Protein AF-A0A327YR88-F1 (afdb_monomer)

Secondary structure (DSSP, 8-state):
-----------GGGHHHHHHHHHHHHTT--HHHHHHHHHHHHHHHHH--SHHHHHHHHHHHHHHHHHTT---------------------GGGSSTTS--

Organism: NCBI:txid581036

Mean predicted aligned error: 18.88 Å

Radius of gyration: 31.56 Å; Cα contacts (8 Å, |Δi|>4): 8; chains: 1; bounding box: 47×73×68 Å

Foldseek 3Di:
DDDDDDDDDDDPVCVVVVVVLVVCVVVVHDSVVVVVVVVVVVVVVVVPPPPVVVVVVVVVVVVVVVVVPPPDPPDDDDDDDDDDDDDDDDPVPPPVPPPD

Structure (mmCIF, N/CA/C/O backbone):
data_AF-A0A327YR88-F1
#
_entry.id   AF-A0A327YR88-F1
#
loop_
_atom_site.group_PDB
_atom_site.id
_atom_site.type_symbol
_atom_site.label_atom_id
_atom_site.label_alt_id
_atom_site.label_comp_id
_atom_site.label_asym_id
_atom_site.label_entity_id
_atom_site.label_seq_id
_atom_site.pdbx_PDB_ins_code
_atom_site.Cartn_x
_atom_site.Cartn_y
_atom_site.Cartn_z
_atom_site.occupancy
_atom_site.B_iso_or_equiv
_atom_site.auth_seq_id
_atom_site.auth_comp_id
_atom_site.auth_asym_id
_atom_site.auth_atom_id
_atom_site.pdbx_PDB_model_num
ATOM 1 N N . MET A 1 1 ? 18.345 -12.255 11.875 1.00 55.38 1 MET A N 1
ATOM 2 C CA . MET A 1 1 ? 16.876 -12.260 11.677 1.00 55.38 1 MET A CA 1
ATOM 3 C C . MET A 1 1 ? 16.519 -13.223 10.559 1.00 55.38 1 MET A C 1
ATOM 5 O O . MET A 1 1 ? 17.159 -13.171 9.515 1.00 55.38 1 MET A O 1
ATOM 9 N N . GLN A 1 2 ? 15.536 -14.103 10.765 1.00 83.94 2 GLN A N 1
ATOM 10 C CA . GLN A 1 2 ? 15.016 -14.942 9.682 1.00 83.94 2 GLN A CA 1
ATOM 11 C C . GLN A 1 2 ? 14.115 -14.097 8.779 1.00 83.94 2 GLN A C 1
ATOM 13 O O . GLN A 1 2 ? 13.191 -13.454 9.268 1.00 83.94 2 GLN A O 1
ATOM 18 N N . ARG A 1 3 ? 14.373 -14.106 7.469 1.00 87.50 3 ARG A N 1
ATOM 19 C CA . ARG A 1 3 ? 13.479 -13.503 6.474 1.00 87.50 3 ARG A CA 1
ATOM 20 C C . ARG A 1 3 ? 12.492 -14.563 6.000 1.00 87.50 3 ARG A C 1
ATOM 22 O O . ARG A 1 3 ? 12.893 -15.689 5.708 1.00 87.50 3 ARG A O 1
ATOM 29 N N . LYS A 1 4 ? 11.212 -14.207 5.934 1.00 93.62 4 LYS A N 1
ATOM 30 C CA . LYS A 1 4 ? 10.169 -15.017 5.296 1.00 93.62 4 LYS A CA 1
ATOM 31 C C . LYS A 1 4 ? 9.772 -14.319 4.003 1.00 93.62 4 LYS A C 1
ATOM 33 O O . LYS A 1 4 ? 9.644 -13.099 3.986 1.00 93.62 4 LYS A O 1
ATOM 38 N N . SER A 1 5 ? 9.616 -15.080 2.930 1.00 93.75 5 SER A N 1
ATOM 39 C CA . SER A 1 5 ? 9.183 -14.562 1.637 1.00 93.75 5 SER A CA 1
ATOM 40 C C . SER A 1 5 ? 7.987 -15.354 1.134 1.00 93.75 5 SER A C 1
ATOM 42 O O . SER A 1 5 ? 7.882 -16.562 1.340 1.00 93.75 5 SER A O 1
ATOM 44 N N . PHE A 1 6 ? 7.084 -14.648 0.469 1.00 94.25 6 PHE A N 1
ATOM 45 C CA . PHE A 1 6 ? 6.009 -15.215 -0.328 1.00 94.25 6 PHE A CA 1
ATOM 46 C C . PHE A 1 6 ? 5.740 -14.275 -1.506 1.00 94.25 6 PHE A C 1
ATOM 48 O O . PHE A 1 6 ? 6.137 -13.108 -1.482 1.00 94.25 6 PHE A O 1
ATOM 55 N N . SER A 1 7 ? 5.107 -14.788 -2.557 1.00 95.00 7 SER A N 1
ATOM 56 C CA . SER A 1 7 ? 4.791 -14.014 -3.759 1.00 95.00 7 SER A CA 1
ATOM 57 C C . SER A 1 7 ? 3.333 -13.568 -3.751 1.00 95.00 7 SER A C 1
ATOM 59 O O . SER A 1 7 ? 2.451 -14.317 -3.338 1.00 95.00 7 SER A O 1
ATOM 61 N N . ILE A 1 8 ? 3.082 -12.355 -4.245 1.00 94.06 8 ILE A N 1
ATOM 62 C CA . ILE A 1 8 ? 1.742 -11.781 -4.390 1.00 94.06 8 ILE A CA 1
ATOM 63 C C . ILE A 1 8 ? 1.487 -11.529 -5.875 1.00 94.06 8 ILE A C 1
ATOM 65 O O . ILE A 1 8 ? 2.363 -11.041 -6.588 1.00 94.06 8 ILE A O 1
ATOM 69 N N . SER A 1 9 ? 0.280 -11.847 -6.339 1.00 96.00 9 SER A N 1
ATOM 70 C CA . SER A 1 9 ? -0.182 -11.532 -7.692 1.00 96.00 9 SER A CA 1
ATOM 71 C C . SER A 1 9 ? -1.354 -10.560 -7.633 1.00 96.00 9 SER A C 1
ATOM 73 O O . SER A 1 9 ? -2.280 -10.730 -6.839 1.00 96.00 9 SER A O 1
ATOM 75 N N . PHE A 1 10 ? -1.337 -9.553 -8.503 1.00 96.69 10 PHE A N 1
ATOM 76 C CA . PHE A 1 10 ? -2.399 -8.555 -8.591 1.00 96.69 10 PHE A CA 1
ATOM 77 C C . PHE A 1 10 ? -3.425 -8.978 -9.640 1.00 96.69 10 PHE A C 1
ATOM 79 O O . PHE A 1 10 ? -3.084 -9.341 -10.765 1.00 96.69 10 PHE A O 1
ATOM 86 N N . ARG A 1 11 ? -4.712 -8.927 -9.281 1.00 97.75 11 ARG A N 1
ATOM 87 C CA . ARG A 1 11 ? -5.795 -9.092 -10.262 1.00 97.75 11 ARG A CA 1
ATOM 88 C C . ARG A 1 11 ? -5.802 -7.890 -11.208 1.00 97.75 11 ARG A C 1
ATOM 90 O O . ARG A 1 11 ? -5.523 -6.782 -10.764 1.00 97.75 11 ARG A O 1
ATOM 97 N N . LYS A 1 12 ? -6.252 -8.078 -12.455 1.00 97.25 12 LYS A N 1
ATOM 98 C CA . LYS A 1 12 ? -6.304 -7.018 -13.485 1.00 97.25 12 LYS A CA 1
ATOM 99 C C . LYS A 1 12 ? -6.938 -5.704 -13.002 1.00 97.25 12 LYS A C 1
ATOM 101 O O . LYS A 1 12 ? -6.424 -4.634 -13.277 1.00 97.25 12 LYS A O 1
ATOM 106 N N . LYS A 1 13 ? -8.012 -5.765 -12.205 1.00 98.12 13 LYS A N 1
ATOM 107 C CA . LYS A 1 13 ? -8.671 -4.560 -11.658 1.00 98.12 13 LYS A CA 1
ATOM 108 C C . LYS A 1 13 ? -7.792 -3.707 -10.724 1.00 98.12 13 LYS A C 1
ATOM 110 O O . LYS A 1 13 ? -8.124 -2.557 -10.473 1.00 98.12 13 LYS A O 1
ATOM 115 N N . PHE A 1 14 ? -6.695 -4.261 -10.211 1.00 98.19 14 PHE A N 1
ATOM 116 C CA . PHE A 1 14 ? -5.722 -3.588 -9.348 1.00 98.19 14 PHE A CA 1
ATOM 117 C C . PHE A 1 14 ? -4.396 -3.314 -10.070 1.00 98.19 14 PHE A C 1
ATOM 119 O O . PHE A 1 14 ? -3.365 -3.145 -9.425 1.00 98.19 14 PHE A O 1
ATOM 126 N N . GLU A 1 15 ? -4.409 -3.261 -11.404 1.00 97.69 15 GLU A N 1
ATOM 127 C CA . GLU A 1 15 ? -3.238 -2.904 -12.212 1.00 97.69 15 GLU A CA 1
ATOM 128 C C . GLU A 1 15 ? -2.629 -1.559 -11.790 1.00 97.69 15 GLU A C 1
ATOM 130 O O . GLU A 1 15 ? -1.414 -1.447 -11.669 1.00 97.69 15 GLU A O 1
ATOM 135 N N . HIS A 1 16 ? -3.467 -0.578 -11.449 1.00 98.12 16 HIS A N 1
ATOM 136 C CA . HIS A 1 16 ? -3.026 0.719 -10.930 1.00 98.12 16 HIS A CA 1
ATOM 137 C C . HIS A 1 16 ? -2.202 0.602 -9.633 1.00 98.12 16 HIS A C 1
ATOM 139 O O . HIS A 1 16 ? -1.218 1.316 -9.466 1.00 98.12 16 HIS A O 1
ATOM 145 N N . VAL A 1 17 ? -2.551 -0.328 -8.734 1.00 97.56 17 VAL A N 1
ATOM 146 C CA . VAL A 1 17 ? -1.790 -0.573 -7.495 1.00 97.56 17 VAL A CA 1
ATOM 147 C C . VAL A 1 17 ? -0.431 -1.184 -7.820 1.00 97.56 17 VAL A C 1
ATOM 149 O O . VAL A 1 17 ? 0.585 -0.772 -7.266 1.00 97.56 17 VAL A O 1
ATOM 152 N N . TYR A 1 18 ? -0.401 -2.151 -8.740 1.00 97.56 18 TYR A N 1
ATOM 153 C CA . TYR A 1 18 ? 0.851 -2.747 -9.197 1.00 97.56 18 TYR A CA 1
ATOM 154 C C . TYR A 1 18 ? 1.775 -1.698 -9.830 1.00 97.56 18 TYR A C 1
ATOM 156 O O . TYR A 1 18 ? 2.950 -1.638 -9.472 1.00 97.56 18 TYR A O 1
ATOM 164 N N . ALA A 1 19 ? 1.240 -0.850 -10.715 1.00 98.06 19 ALA A N 1
ATOM 165 C CA . ALA A 1 19 ? 1.993 0.221 -11.362 1.00 98.06 19 ALA A CA 1
ATOM 166 C C . ALA A 1 19 ? 2.596 1.195 -10.337 1.00 98.06 19 ALA A C 1
ATOM 168 O O . ALA A 1 19 ? 3.780 1.511 -10.420 1.00 98.06 19 ALA A O 1
ATOM 169 N N . PHE A 1 20 ? 1.824 1.585 -9.320 1.00 98.12 20 PHE A N 1
ATOM 170 C CA . PHE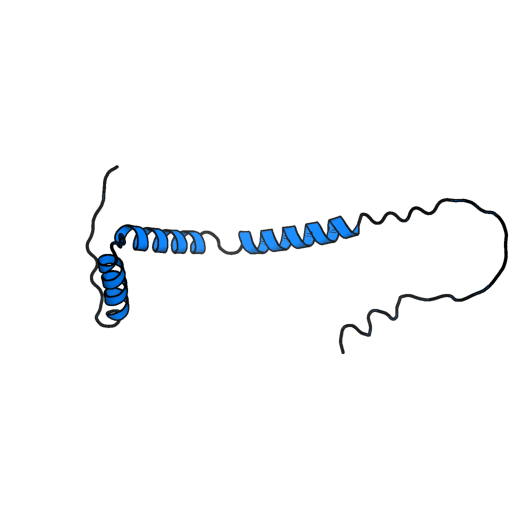 A 1 20 ? 2.304 2.435 -8.230 1.00 98.12 20 PHE A CA 1
ATOM 171 C C . PHE A 1 20 ? 3.463 1.799 -7.445 1.00 98.12 20 PHE A C 1
ATOM 173 O O . PHE A 1 20 ? 4.488 2.435 -7.202 1.00 98.12 20 PHE A O 1
ATOM 180 N N . LEU A 1 21 ? 3.344 0.523 -7.064 1.00 97.38 21 LEU A N 1
ATOM 181 C CA . LEU A 1 21 ? 4.423 -0.175 -6.352 1.00 97.38 21 LEU A CA 1
ATOM 182 C C . LEU A 1 21 ? 5.667 -0.356 -7.232 1.00 97.38 21 LEU A C 1
ATOM 184 O O . LEU A 1 21 ? 6.793 -0.315 -6.731 1.00 97.38 21 LEU A O 1
ATOM 188 N N . LEU A 1 22 ? 5.476 -0.546 -8.539 1.00 97.31 22 LEU A N 1
ATOM 189 C CA . LEU A 1 22 ? 6.570 -0.627 -9.498 1.00 97.31 22 LEU A CA 1
ATOM 190 C C . LEU A 1 22 ? 7.307 0.712 -9.622 1.00 97.31 22 LEU A C 1
ATOM 192 O O . LEU A 1 22 ? 8.534 0.720 -9.641 1.00 97.31 22 LEU A O 1
ATOM 196 N N . GLU A 1 23 ? 6.586 1.832 -9.645 1.00 98.25 23 GLU A N 1
ATOM 197 C CA . GLU A 1 23 ? 7.178 3.172 -9.634 1.00 98.25 23 GLU A CA 1
ATOM 198 C C . GLU A 1 23 ? 8.024 3.402 -8.375 1.00 98.25 23 GLU A C 1
ATOM 200 O O . GLU A 1 23 ? 9.191 3.778 -8.483 1.00 98.25 23 GLU A O 1
ATOM 205 N N . LYS A 1 24 ? 7.501 3.062 -7.189 1.00 97.25 24 LYS A N 1
ATOM 206 C CA . LYS A 1 24 ? 8.269 3.122 -5.930 1.00 97.25 24 LYS A CA 1
ATOM 207 C C . LYS A 1 24 ? 9.567 2.325 -6.002 1.00 97.25 24 LYS A C 1
ATOM 209 O O . LYS A 1 24 ? 10.630 2.825 -5.636 1.00 97.25 24 LYS A O 1
ATOM 214 N N . LYS A 1 25 ? 9.496 1.098 -6.524 1.00 97.00 25 LYS A N 1
ATOM 215 C CA . LYS A 1 25 ? 10.683 0.264 -6.740 1.00 97.00 25 LYS A CA 1
ATOM 216 C C . LYS A 1 25 ? 11.683 0.936 -7.684 1.00 97.00 25 LYS A C 1
ATOM 218 O O . LYS A 1 25 ? 12.879 0.918 -7.407 1.00 97.00 25 LYS A O 1
ATOM 223 N N . ASN A 1 26 ? 11.207 1.508 -8.789 1.00 97.94 26 ASN A N 1
ATOM 224 C CA . ASN A 1 26 ? 12.055 2.183 -9.773 1.00 97.94 26 ASN A CA 1
ATOM 225 C C . ASN A 1 26 ? 12.721 3.442 -9.194 1.00 97.94 26 ASN A C 1
ATOM 227 O O . ASN A 1 26 ? 13.839 3.765 -9.584 1.00 97.94 26 ASN A O 1
ATOM 231 N N . ASN A 1 27 ? 12.088 4.082 -8.210 1.00 97.81 27 ASN A N 1
ATOM 232 C CA . ASN A 1 27 ? 12.647 5.202 -7.449 1.00 97.81 27 ASN A CA 1
ATOM 233 C C . ASN A 1 27 ? 13.636 4.764 -6.348 1.00 97.81 27 ASN A C 1
ATOM 235 O O . ASN A 1 27 ? 14.119 5.597 -5.584 1.00 97.81 27 ASN A O 1
ATOM 239 N N . GLY A 1 28 ? 13.950 3.467 -6.252 1.00 97.44 28 GLY A N 1
ATOM 240 C CA . GLY A 1 28 ? 14.890 2.917 -5.275 1.00 97.44 28 GLY A CA 1
ATOM 241 C C . GLY A 1 28 ? 14.284 2.624 -3.901 1.00 97.44 28 GLY A C 1
ATOM 242 O O . GLY A 1 28 ? 15.022 2.300 -2.971 1.00 97.44 28 GLY A O 1
ATOM 243 N N . GLU A 1 29 ? 12.960 2.707 -3.747 1.00 97.38 29 GLU A N 1
ATOM 244 C CA . GLU A 1 29 ? 12.297 2.375 -2.485 1.00 97.38 29 GLU A CA 1
ATOM 245 C C . GLU A 1 29 ? 12.185 0.853 -2.276 1.00 97.38 29 GLU A C 1
ATOM 247 O O . GLU A 1 29 ? 12.007 0.069 -3.217 1.00 97.38 29 GLU A O 1
ATOM 252 N N . ASN A 1 30 ? 12.212 0.417 -1.012 1.00 96.75 30 ASN A N 1
ATOM 253 C CA . ASN A 1 30 ? 11.932 -0.970 -0.653 1.00 96.75 30 ASN A CA 1
ATOM 254 C C . ASN A 1 30 ? 10.417 -1.205 -0.548 1.00 96.75 30 ASN A C 1
ATOM 256 O O . ASN A 1 30 ? 9.778 -0.890 0.456 1.00 96.75 30 ASN A O 1
ATOM 260 N N . VAL A 1 31 ? 9.849 -1.813 -1.589 1.00 96.44 31 VAL A N 1
ATOM 261 C CA . VAL A 1 31 ? 8.417 -2.143 -1.660 1.00 96.44 31 VAL A CA 1
ATOM 262 C C . VAL A 1 31 ? 7.967 -3.067 -0.526 1.00 96.44 31 VAL A C 1
ATOM 264 O O . VAL A 1 31 ? 6.850 -2.917 -0.036 1.00 96.44 31 VAL A O 1
ATOM 267 N N . SER A 1 32 ? 8.812 -4.005 -0.089 1.00 95.06 32 SER A N 1
ATOM 268 C CA . SER A 1 32 ? 8.465 -4.911 1.011 1.00 95.06 32 SER A CA 1
ATOM 269 C C . SER A 1 32 ? 8.290 -4.141 2.317 1.00 95.06 32 SER A C 1
ATOM 271 O O . SER A 1 32 ? 7.299 -4.354 3.005 1.00 95.06 32 SER A O 1
ATOM 273 N N . ASP A 1 33 ? 9.196 -3.204 2.616 1.00 96.19 33 ASP A N 1
ATOM 274 C CA . ASP A 1 33 ? 9.107 -2.370 3.822 1.00 96.19 33 ASP A CA 1
ATOM 275 C C . ASP A 1 33 ? 7.870 -1.468 3.762 1.00 96.19 33 ASP A C 1
ATOM 277 O O . ASP A 1 33 ? 7.133 -1.357 4.738 1.00 96.19 33 ASP A O 1
ATOM 281 N N . TYR A 1 34 ? 7.588 -0.881 2.594 1.00 96.44 34 TYR A N 1
ATOM 282 C CA . TYR A 1 34 ? 6.377 -0.088 2.378 1.00 96.44 34 TYR A CA 1
ATOM 283 C C . TYR A 1 34 ? 5.098 -0.889 2.669 1.00 96.44 34 TYR A C 1
ATOM 285 O O . TYR A 1 34 ? 4.218 -0.413 3.387 1.00 96.44 34 TYR A O 1
ATOM 293 N N . ILE A 1 35 ? 5.001 -2.115 2.143 1.00 95.81 35 ILE A N 1
ATOM 294 C CA . ILE A 1 35 ? 3.849 -2.993 2.377 1.00 95.81 35 ILE A CA 1
ATOM 295 C C . ILE A 1 35 ? 3.758 -3.383 3.858 1.00 95.81 35 ILE A C 1
ATOM 297 O O . ILE A 1 35 ? 2.663 -3.338 4.415 1.00 95.81 35 ILE A O 1
ATOM 301 N N . CYS A 1 36 ? 4.877 -3.725 4.505 1.00 95.31 36 CYS A N 1
ATOM 302 C CA . CYS A 1 36 ? 4.900 -4.053 5.932 1.00 95.31 36 CYS A CA 1
ATOM 303 C C . CYS A 1 36 ? 4.382 -2.890 6.784 1.00 95.31 36 CYS A C 1
ATOM 305 O O . CYS A 1 36 ? 3.455 -3.094 7.561 1.00 95.31 36 CYS A O 1
ATOM 307 N N . HIS A 1 37 ? 4.889 -1.669 6.579 1.00 96.06 37 HIS A N 1
ATOM 308 C CA . HIS A 1 37 ? 4.423 -0.494 7.322 1.00 96.06 37 HIS A CA 1
ATOM 309 C C . HIS A 1 37 ? 2.936 -0.199 7.082 1.00 96.06 37 HIS A C 1
ATOM 311 O O . HIS A 1 37 ? 2.218 0.169 8.012 1.00 96.06 37 HIS A O 1
ATOM 317 N N . LEU A 1 38 ? 2.450 -0.375 5.847 1.00 95.31 38 LEU A N 1
ATOM 318 C CA . LEU A 1 38 ? 1.033 -0.190 5.531 1.00 95.31 38 LEU A CA 1
ATOM 319 C C . LEU A 1 38 ? 0.151 -1.199 6.285 1.00 95.31 38 LEU A C 1
ATOM 321 O O . LEU A 1 38 ? -0.887 -0.820 6.827 1.00 95.31 38 LEU A O 1
ATOM 325 N N . ILE A 1 39 ? 0.574 -2.465 6.339 1.00 94.62 39 ILE A N 1
ATOM 326 C CA . ILE A 1 39 ? -0.134 -3.531 7.059 1.00 94.62 39 ILE A CA 1
ATOM 327 C C . ILE A 1 39 ? -0.077 -3.292 8.571 1.00 94.62 39 ILE A C 1
ATOM 329 O O . ILE A 1 39 ? -1.105 -3.401 9.231 1.00 94.62 39 ILE A O 1
ATOM 333 N N . GLU A 1 40 ? 1.081 -2.924 9.123 1.00 95.56 40 GLU A N 1
ATOM 334 C CA . GLU A 1 40 ? 1.228 -2.591 10.547 1.00 95.56 40 GLU 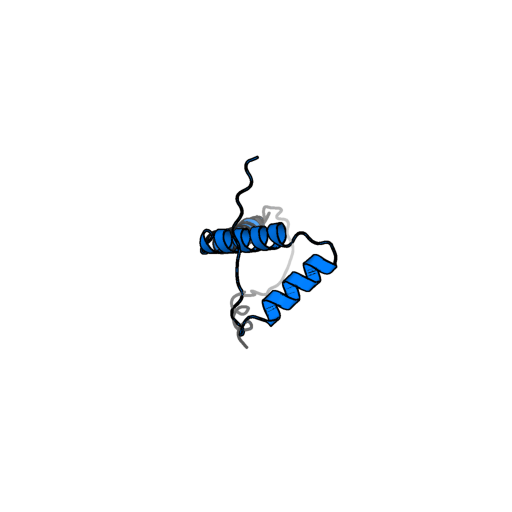A CA 1
ATOM 335 C C . GLU A 1 40 ? 0.298 -1.444 10.951 1.00 95.56 40 GLU A C 1
ATOM 337 O O . GLU A 1 40 ? -0.402 -1.533 11.959 1.00 95.56 40 GLU A O 1
ATOM 342 N N . HIS A 1 41 ? 0.235 -0.386 10.139 1.00 92.94 41 HIS A N 1
ATOM 343 C CA . HIS A 1 41 ? -0.677 0.727 10.373 1.00 92.94 41 HIS A CA 1
ATOM 344 C C . HIS A 1 41 ? -2.149 0.279 10.361 1.00 92.94 41 HIS A C 1
ATOM 346 O O . HIS A 1 41 ? -2.921 0.683 11.231 1.00 92.94 41 HIS A O 1
ATOM 352 N N . ASP A 1 42 ? -2.549 -0.566 9.408 1.00 91.38 42 ASP A N 1
ATOM 353 C CA . ASP A 1 42 ? -3.919 -1.088 9.328 1.00 91.38 42 ASP A CA 1
ATOM 354 C C . ASP A 1 42 ? -4.266 -2.001 10.519 1.00 91.38 42 ASP A C 1
ATOM 356 O O . ASP A 1 42 ? -5.308 -1.828 11.155 1.00 91.38 42 ASP A O 1
ATOM 360 N N . MET A 1 43 ? -3.352 -2.897 10.906 1.00 91.44 43 MET A N 1
ATOM 361 C CA . MET A 1 43 ? -3.493 -3.754 12.090 1.00 91.44 43 MET A CA 1
ATOM 362 C C . MET A 1 43 ? -3.661 -2.929 13.370 1.00 91.44 43 MET A C 1
ATOM 364 O O . MET A 1 43 ? -4.560 -3.194 14.173 1.00 91.44 43 MET A O 1
ATOM 368 N N . ASN A 1 44 ? -2.833 -1.899 13.544 1.00 88.94 44 ASN A N 1
ATOM 369 C CA . ASN A 1 44 ? -2.882 -1.027 14.716 1.00 88.94 44 ASN A CA 1
ATOM 370 C C . ASN A 1 44 ? -4.159 -0.180 14.740 1.00 88.94 44 ASN A C 1
ATOM 372 O O . ASN A 1 44 ? -4.755 -0.000 15.801 1.00 88.94 44 ASN A O 1
ATOM 376 N N 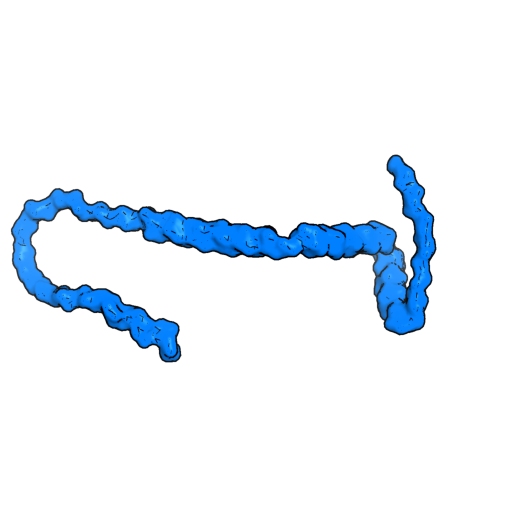. LYS A 1 45 ? -4.642 0.273 13.578 1.00 83.31 45 LYS A N 1
ATOM 377 C CA . LYS A 1 45 ? -5.926 0.976 13.461 1.00 83.31 45 LYS A CA 1
ATOM 378 C C . LYS A 1 45 ? -7.112 0.084 13.840 1.00 83.31 45 LYS A C 1
ATOM 380 O O . LYS A 1 45 ? -8.068 0.565 14.443 1.00 83.31 45 LYS A O 1
ATOM 385 N N . MET A 1 46 ? -7.065 -1.206 13.505 1.00 69.00 46 MET A N 1
ATOM 386 C CA . MET A 1 46 ? -8.100 -2.166 13.906 1.00 69.00 46 MET A CA 1
ATOM 387 C C . MET A 1 46 ? -8.034 -2.516 15.397 1.00 69.00 46 MET A C 1
ATOM 389 O O . MET A 1 46 ? -9.078 -2.744 16.010 1.00 69.00 46 MET A O 1
ATOM 393 N N . SER A 1 47 ? -6.830 -2.541 15.976 1.00 63.56 47 SER A N 1
ATOM 394 C CA . SER A 1 47 ? -6.623 -2.794 17.406 1.00 63.56 47 SER A CA 1
ATOM 395 C C . SER A 1 47 ? -6.996 -1.592 18.279 1.00 63.56 47 SER A C 1
ATOM 397 O O . SER A 1 47 ? -7.431 -1.775 19.410 1.00 63.56 47 SER A O 1
ATOM 399 N N . GLY A 1 48 ? -6.851 -0.372 17.757 1.00 58.38 48 GLY A N 1
ATOM 400 C CA . GLY A 1 48 ? -7.196 0.883 18.423 1.00 58.38 48 GLY A CA 1
ATOM 401 C C . GLY A 1 48 ? -8.600 1.373 18.077 1.00 58.38 48 GLY A C 1
ATOM 402 O O . GLY A 1 48 ? -8.763 2.513 17.641 1.00 58.38 48 GLY A O 1
ATOM 403 N N . LYS A 1 49 ? -9.626 0.526 18.238 1.00 55.25 49 LYS A N 1
ATOM 404 C CA . LYS A 1 49 ? -11.017 0.998 18.195 1.00 55.25 49 LYS A CA 1
ATOM 405 C C . LYS A 1 49 ? -11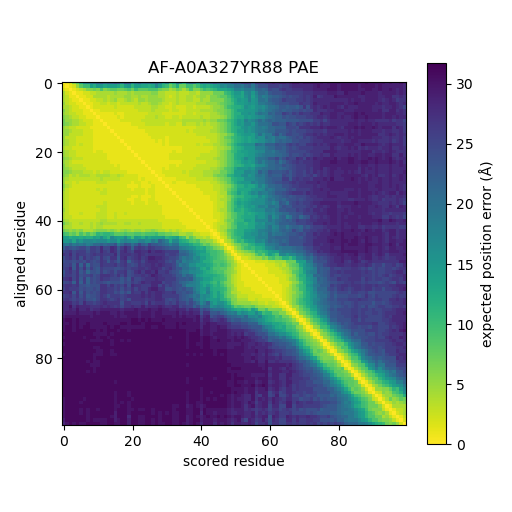.221 2.040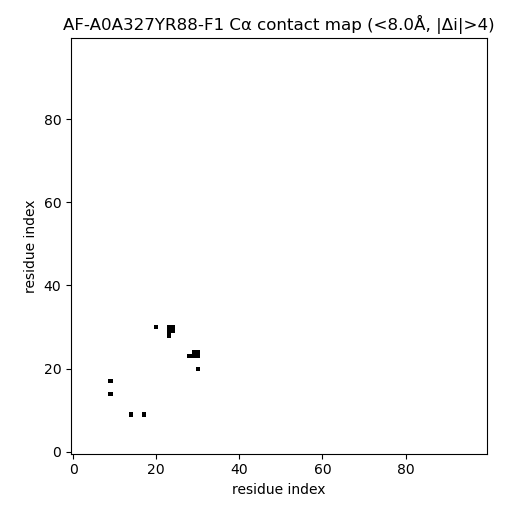 19.304 1.00 55.25 49 LYS A C 1
ATOM 407 O O . LYS A 1 49 ? -11.410 1.688 20.455 1.00 55.25 49 LYS A O 1
ATOM 412 N N . ASN A 1 50 ? -11.228 3.308 18.901 1.00 54.34 50 ASN A N 1
ATOM 413 C CA . ASN A 1 50 ? -11.815 4.480 19.563 1.00 54.34 50 ASN A CA 1
ATOM 414 C C . ASN A 1 50 ? -11.252 4.971 20.906 1.00 54.34 50 ASN A C 1
ATOM 416 O O . ASN A 1 50 ? -11.503 6.135 21.220 1.00 54.34 50 ASN A O 1
ATOM 420 N N . ASP A 1 51 ? -10.468 4.190 21.647 1.00 57.03 51 ASP A N 1
ATOM 421 C CA . ASP A 1 51 ? -10.064 4.620 22.994 1.00 57.03 51 ASP A CA 1
ATOM 422 C C . ASP A 1 51 ? -9.115 5.834 22.984 1.00 57.03 51 ASP A C 1
ATOM 424 O O . ASP A 1 51 ? -9.333 6.767 23.746 1.00 57.03 51 ASP A O 1
ATOM 428 N N . ASP A 1 52 ? -8.150 5.918 22.058 1.00 64.44 52 ASP A N 1
ATOM 429 C CA . ASP A 1 52 ? -7.155 7.012 22.058 1.00 64.44 52 ASP A CA 1
ATOM 430 C C . ASP A 1 52 ? -7.760 8.382 21.690 1.00 64.44 52 ASP A C 1
ATOM 432 O O . ASP A 1 52 ? -7.351 9.419 22.212 1.00 64.44 52 ASP A O 1
ATOM 436 N N . LEU A 1 53 ? -8.770 8.421 20.811 1.00 72.62 53 LEU A N 1
ATOM 437 C CA . LEU A 1 53 ? -9.424 9.688 20.467 1.00 72.62 53 LEU A CA 1
ATOM 438 C C . LEU A 1 53 ? -10.375 10.137 21.579 1.00 72.62 53 LEU A C 1
ATOM 440 O O . LEU A 1 53 ? -10.377 11.314 21.939 1.00 72.62 53 LEU A O 1
ATOM 444 N N . GLU A 1 54 ? -11.167 9.220 22.135 1.00 73.19 54 GLU A N 1
ATOM 445 C C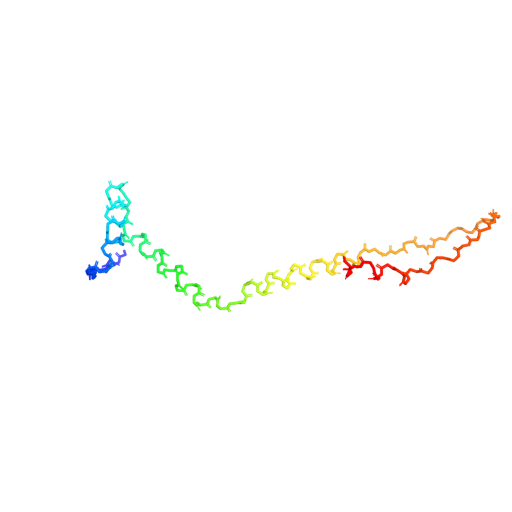A . GLU A 1 54 ? -12.095 9.544 23.219 1.00 73.19 54 GLU A CA 1
ATOM 446 C C . GLU A 1 54 ? -11.342 9.919 24.505 1.00 73.19 54 GLU A C 1
ATOM 448 O O . GLU A 1 54 ? -11.740 10.848 25.208 1.00 73.19 54 GLU A O 1
ATOM 453 N N . GLU A 1 55 ? -10.211 9.267 24.777 1.00 75.94 55 GLU A N 1
ATOM 454 C CA . GLU A 1 55 ? -9.308 9.592 25.881 1.00 75.94 55 GLU A CA 1
ATOM 455 C C . GLU A 1 55 ? -8.634 10.955 25.688 1.00 75.94 55 GLU A C 1
ATOM 457 O O . GLU A 1 55 ? -8.689 11.788 26.594 1.00 75.94 55 GLU A O 1
ATOM 462 N N . LYS A 1 56 ? -8.120 11.267 24.490 1.00 79.75 56 LYS A N 1
ATOM 463 C CA . LYS A 1 56 ? -7.579 12.606 24.185 1.00 79.75 56 LYS A CA 1
ATOM 464 C C . LYS A 1 56 ? -8.631 13.705 24.298 1.00 79.75 56 LYS A C 1
ATOM 466 O O . LYS A 1 56 ? -8.344 14.778 24.829 1.00 79.75 56 LYS A O 1
ATOM 471 N N . VAL A 1 57 ? -9.858 13.453 23.842 1.00 83.31 57 VAL A N 1
ATOM 472 C CA . VAL A 1 57 ? -10.972 14.400 24.001 1.00 83.31 57 VAL A CA 1
ATOM 473 C C . VAL A 1 57 ? -11.324 14.573 25.483 1.00 83.31 57 VAL A C 1
ATOM 475 O O . VAL A 1 57 ? -11.489 15.709 25.937 1.00 83.31 57 VAL A O 1
ATOM 478 N N . ARG A 1 58 ? -11.365 13.485 26.266 1.00 81.31 58 ARG A N 1
ATOM 479 C CA . ARG A 1 58 ? -11.557 13.546 27.726 1.00 81.31 58 ARG A CA 1
ATOM 480 C C . ARG A 1 58 ? -10.445 14.328 28.425 1.00 81.31 58 ARG A C 1
ATOM 482 O O . ARG A 1 58 ? -10.752 15.138 29.299 1.00 81.31 58 ARG A O 1
ATOM 489 N N . GLU A 1 59 ? -9.184 14.145 28.044 1.00 84.56 59 GLU A N 1
ATOM 490 C CA . GLU A 1 59 ? -8.064 14.907 28.607 1.00 84.56 59 GLU A CA 1
ATOM 491 C C . GLU A 1 59 ? -8.176 16.406 28.319 1.00 84.56 59 GLU A C 1
ATOM 493 O O . GLU A 1 59 ? -7.937 17.224 29.211 1.00 84.56 59 GLU A O 1
ATOM 498 N N . ILE A 1 60 ? -8.546 16.779 27.091 1.00 85.88 60 ILE A N 1
ATOM 499 C CA . ILE A 1 60 ? -8.731 18.183 26.706 1.00 85.88 60 ILE A CA 1
ATOM 500 C C . ILE A 1 60 ? -9.871 18.803 27.526 1.00 85.88 60 ILE A C 1
ATOM 502 O O . ILE A 1 60 ? -9.682 19.861 28.129 1.00 85.88 60 ILE A O 1
ATOM 506 N N . LEU A 1 61 ? -11.018 18.123 27.631 1.00 85.19 61 LEU A N 1
ATOM 507 C CA . LEU A 1 61 ? -12.154 18.586 28.437 1.00 85.19 61 LEU A CA 1
ATOM 508 C C . LEU A 1 61 ? -11.803 18.711 29.928 1.00 85.19 61 LEU A C 1
ATOM 510 O O . LEU A 1 61 ? -12.181 19.694 30.571 1.00 85.19 61 LEU A O 1
ATOM 514 N N . GLN A 1 62 ? -11.038 17.763 30.481 1.00 83.19 62 GLN A N 1
ATOM 515 C CA . GLN A 1 62 ? -10.557 17.848 31.862 1.00 83.19 62 GLN A CA 1
ATOM 516 C C . GLN A 1 62 ? -9.594 19.017 32.077 1.00 83.19 62 GLN A C 1
ATOM 518 O O . GLN A 1 62 ? -9.671 19.678 33.109 1.00 83.19 62 GLN A O 1
ATOM 523 N N . LYS A 1 63 ? -8.682 19.287 31.137 1.00 82.19 63 LYS A N 1
ATOM 524 C CA . LYS A 1 63 ? -7.753 20.425 31.239 1.00 82.19 63 LYS A CA 1
ATOM 525 C C . LYS A 1 63 ? -8.503 21.755 31.219 1.00 82.19 63 LYS A C 1
ATOM 527 O O . LYS A 1 63 ? -8.196 22.621 32.031 1.00 82.19 63 LYS A O 1
ATOM 532 N N . ILE A 1 64 ? -9.520 21.885 30.365 1.00 79.81 64 ILE A N 1
ATOM 533 C CA . ILE A 1 64 ? -10.359 23.089 30.290 1.00 79.81 64 ILE A CA 1
ATOM 534 C C . ILE A 1 64 ? -11.115 23.290 31.609 1.00 79.81 64 ILE A C 1
ATOM 536 O O . ILE A 1 64 ? -10.930 24.312 32.263 1.00 79.81 64 ILE A O 1
ATOM 540 N N . THR A 1 65 ? -11.878 22.292 32.059 1.00 75.62 65 THR A N 1
ATOM 541 C CA . THR A 1 65 ? -12.676 22.382 33.300 1.00 75.62 65 THR A CA 1
ATOM 542 C C . THR A 1 65 ? -11.833 22.583 34.562 1.00 75.62 65 THR A C 1
ATOM 544 O O . THR A 1 65 ? -12.210 23.369 35.427 1.00 75.62 65 THR A O 1
ATOM 547 N N . LYS A 1 66 ? -10.657 21.950 34.663 1.00 68.19 66 LYS A N 1
ATOM 548 C CA . LYS A 1 66 ? -9.721 22.177 35.779 1.00 68.19 66 LYS A CA 1
ATOM 549 C C . LYS A 1 66 ? -9.082 23.569 35.727 1.00 68.19 66 LYS A C 1
ATOM 551 O O . LYS A 1 66 ? -8.871 24.164 36.779 1.00 68.19 66 LYS A O 1
ATOM 556 N N . SER A 1 67 ? -8.811 24.110 34.536 1.00 59.00 67 SER A N 1
ATOM 557 C CA . SER A 1 67 ? -8.287 25.478 34.391 1.00 59.00 67 SER A CA 1
ATOM 558 C C . SER A 1 67 ? -9.315 26.553 34.763 1.00 59.00 67 SER A C 1
ATOM 560 O O . SER A 1 67 ? -8.946 27.596 35.296 1.00 59.00 67 SER A O 1
ATOM 562 N N . SER A 1 68 ? -10.609 26.279 34.567 1.00 56.50 68 SER A N 1
ATOM 563 C CA . SER A 1 68 ? -11.700 27.200 34.913 1.00 56.50 68 SER A CA 1
ATOM 564 C C . SER A 1 68 ? -11.988 27.290 36.418 1.00 56.50 68 SER A C 1
ATOM 566 O O . SER A 1 68 ? -12.699 28.196 36.839 1.00 56.50 68 SER A O 1
ATOM 568 N N . HIS A 1 69 ? -11.424 26.397 37.238 1.00 53.03 69 HIS A N 1
ATOM 569 C CA . HIS A 1 69 ? -11.550 26.428 38.701 1.00 53.03 69 HIS A CA 1
ATOM 570 C C . HIS A 1 69 ? -10.402 27.165 39.416 1.00 53.03 69 HIS A C 1
ATOM 572 O O . HIS A 1 69 ? -10.370 27.182 40.641 1.00 53.03 69 HIS A O 1
ATOM 578 N N . SER A 1 70 ? -9.481 27.810 38.687 1.00 47.75 70 SER A N 1
ATOM 579 C CA . SER A 1 70 ? -8.405 28.633 39.270 1.00 47.75 70 SER A CA 1
ATOM 580 C C . SER A 1 70 ? -8.660 30.136 39.103 1.00 47.75 70 SER A C 1
ATOM 582 O O . SER A 1 70 ? -7.766 30.907 38.775 1.00 47.75 70 SER A O 1
ATOM 584 N N . LEU A 1 71 ? -9.903 30.559 39.329 1.00 48.84 71 LEU A N 1
ATOM 585 C CA . LEU A 1 71 ? -10.238 31.955 39.607 1.00 48.84 71 LEU A CA 1
ATOM 586 C C . LEU A 1 71 ? -10.928 31.998 40.971 1.00 48.84 71 LEU A C 1
ATOM 588 O O . LEU A 1 71 ? -12.137 32.173 41.074 1.00 48.84 71 LEU A O 1
ATOM 592 N N . GLU A 1 72 ? -10.140 31.779 42.022 1.00 43.19 72 GLU A N 1
ATOM 593 C CA . GLU A 1 72 ? -10.509 32.207 43.371 1.00 43.19 72 GLU A CA 1
ATOM 594 C C . GLU A 1 72 ? -10.670 33.738 43.341 1.00 43.19 72 GLU A C 1
ATOM 596 O O . GLU A 1 72 ? -9.721 34.445 42.978 1.00 43.19 72 GLU A O 1
ATOM 601 N N . PRO A 1 73 ? -11.843 34.289 43.684 1.00 42.84 73 PRO A N 1
ATOM 602 C CA . PRO A 1 73 ? -12.006 35.721 43.795 1.00 42.84 73 PRO A CA 1
ATOM 603 C C . PRO A 1 73 ? -11.421 36.146 45.147 1.00 42.84 73 PRO A C 1
ATOM 605 O O . PRO A 1 73 ? -12.031 35.954 46.196 1.00 42.84 73 PRO A O 1
ATOM 608 N N . ASN A 1 74 ? -10.217 36.722 45.131 1.00 41.47 74 ASN A N 1
ATOM 609 C CA . ASN A 1 74 ? -9.660 37.414 46.292 1.00 41.47 74 ASN A CA 1
ATOM 610 C C . ASN A 1 74 ? -10.530 38.642 46.616 1.00 41.47 74 ASN A C 1
ATOM 612 O O . ASN A 1 74 ? -10.263 39.741 46.137 1.00 41.47 74 ASN A O 1
ATOM 616 N N . TYR A 1 75 ? -11.558 38.461 47.445 1.00 46.44 75 TYR A N 1
ATOM 617 C CA . TYR A 1 75 ? -12.262 39.559 48.106 1.00 46.44 75 TYR A CA 1
ATOM 618 C C . TYR A 1 75 ? -12.302 39.331 49.616 1.00 46.44 75 TYR A C 1
ATOM 620 O O . TYR A 1 75 ? -13.225 38.733 50.163 1.00 46.44 75 TYR A O 1
ATOM 628 N N . ALA A 1 76 ? -11.292 39.868 50.291 1.00 38.22 76 ALA A N 1
ATOM 629 C CA . ALA A 1 76 ? -11.365 40.412 51.643 1.00 38.22 76 ALA A CA 1
ATOM 630 C C . ALA A 1 76 ? -10.130 41.312 51.804 1.00 38.22 76 ALA A C 1
ATOM 632 O O . ALA A 1 76 ? -9.035 40.884 51.469 1.00 38.22 76 ALA A O 1
ATOM 633 N N . LYS A 1 77 ? -10.165 42.539 52.308 1.00 41.16 77 LYS A N 1
ATOM 634 C CA . LYS A 1 77 ? -11.199 43.436 52.834 1.00 41.16 77 LYS A CA 1
ATOM 635 C C . LYS A 1 77 ? -10.398 44.706 53.135 1.00 41.16 77 LYS A C 1
ATOM 637 O O . LYS A 1 77 ? -9.472 44.582 53.924 1.00 41.16 77 LYS A O 1
ATOM 642 N N . GLU A 1 78 ? -10.770 45.873 52.628 1.00 34.03 78 GLU A N 1
ATOM 643 C CA . GLU A 1 78 ? -10.616 47.112 53.399 1.00 34.03 78 GLU A CA 1
ATOM 644 C C . GLU A 1 78 ? -11.882 47.937 53.184 1.00 34.03 78 GLU A C 1
ATOM 646 O O . GLU A 1 78 ? -12.298 48.215 52.061 1.00 34.03 78 GLU A O 1
ATOM 651 N N . VAL A 1 79 ? -12.561 48.167 54.302 1.00 41.66 79 VAL A N 1
ATOM 652 C CA . VAL A 1 79 ? -13.677 49.086 54.443 1.00 41.66 79 VAL A CA 1
ATOM 653 C C . VAL A 1 79 ? -13.029 50.416 54.776 1.00 41.66 79 VAL A C 1
ATOM 655 O O . VAL A 1 79 ? -12.416 50.510 55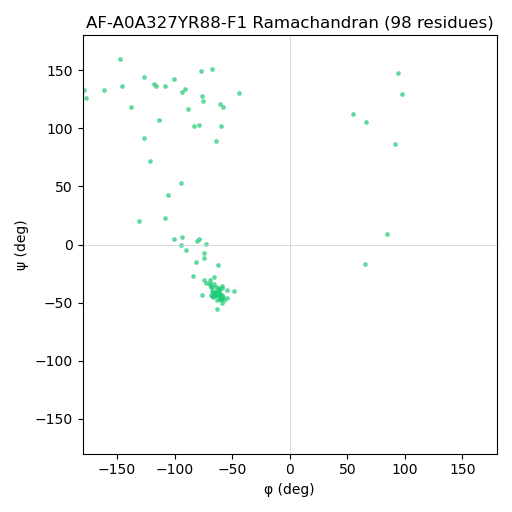.831 1.00 41.66 79 VAL A O 1
ATOM 658 N N . ASP A 1 80 ? -13.188 51.404 53.909 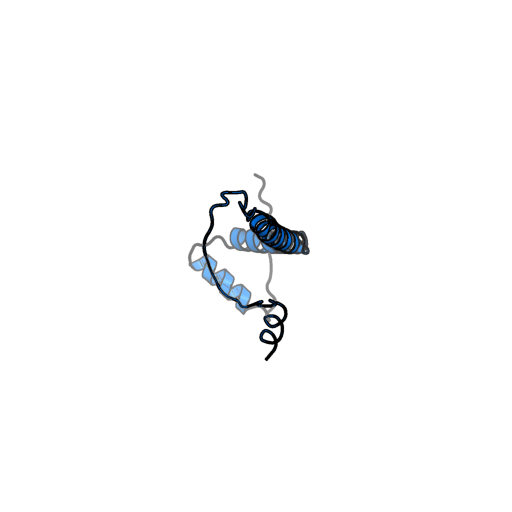1.00 38.19 80 ASP A N 1
ATOM 659 C CA . ASP A 1 80 ? -13.246 52.801 54.314 1.00 38.19 80 ASP A CA 1
ATOM 660 C C . ASP A 1 80 ? -14.218 53.529 53.376 1.00 38.19 80 ASP A C 1
ATOM 662 O O . ASP A 1 80 ? -14.282 53.252 52.176 1.00 38.19 80 ASP A O 1
ATOM 666 N N . ASP A 1 81 ? -15.050 54.360 53.998 1.00 46.19 81 ASP A N 1
ATOM 667 C CA . ASP A 1 81 ? -16.125 55.182 53.438 1.00 46.19 81 ASP A CA 1
ATOM 668 C C . ASP A 1 81 ? -15.723 55.899 52.139 1.00 46.19 81 ASP A C 1
ATOM 670 O O . ASP A 1 81 ? -14.712 56.594 52.132 1.00 46.19 81 ASP A O 1
ATOM 674 N N . ASP A 1 82 ? -16.544 55.813 51.082 1.00 40.97 82 ASP A N 1
ATOM 675 C CA . ASP A 1 82 ? -17.304 56.976 50.591 1.00 40.97 82 ASP A CA 1
ATOM 676 C C . ASP A 1 82 ? -18.206 56.633 49.379 1.00 40.97 82 ASP A C 1
ATOM 678 O O . ASP A 1 82 ? -17.772 56.058 48.385 1.00 40.97 82 ASP A O 1
ATOM 682 N N . LEU A 1 83 ? -19.461 57.083 49.460 1.00 42.50 83 LEU A N 1
ATOM 683 C CA . LEU A 1 83 ? -20.282 57.634 48.368 1.00 42.50 83 LEU A CA 1
ATOM 684 C C . LEU A 1 83 ? -20.541 56.845 47.047 1.00 42.50 83 LEU A C 1
ATOM 686 O O . LEU A 1 83 ? -19.779 56.900 46.089 1.00 42.50 83 LEU A O 1
ATOM 690 N N . SER A 1 84 ? -21.822 56.459 46.907 1.00 40.12 84 SER A N 1
ATOM 691 C CA . SER A 1 84 ? -22.702 56.682 45.726 1.00 40.12 84 SER A CA 1
ATOM 692 C C . SER A 1 84 ? -22.903 55.585 44.664 1.00 40.12 84 SER A C 1
ATOM 694 O O . SER A 1 84 ? -21.970 55.143 44.013 1.00 40.12 84 SER A O 1
ATOM 696 N N . ALA A 1 85 ? -24.199 55.351 44.392 1.00 40.34 85 ALA A N 1
ATOM 697 C CA . ALA A 1 85 ? -24.839 54.958 43.122 1.00 40.34 85 ALA A CA 1
ATOM 698 C C . ALA A 1 85 ? -24.506 53.564 42.547 1.00 40.34 85 ALA A C 1
ATOM 700 O O . ALA A 1 85 ? -23.406 53.293 42.098 1.00 40.34 85 ALA A O 1
ATOM 701 N N . ASP A 1 86 ? -25.427 52.606 42.650 1.00 49.03 86 ASP A N 1
ATOM 702 C CA . ASP A 1 86 ? -26.517 52.328 41.690 1.00 49.03 86 ASP A CA 1
ATOM 703 C C . ASP A 1 86 ? -26.124 51.241 40.669 1.00 49.03 86 ASP A C 1
ATOM 705 O O . ASP A 1 86 ? -24.970 51.101 40.283 1.00 49.03 86 ASP A O 1
ATOM 709 N N . GLN A 1 87 ? -27.134 50.479 40.248 1.00 44.16 87 GLN A N 1
ATOM 710 C CA . GLN A 1 87 ? -27.147 49.513 39.148 1.00 44.16 87 GLN A CA 1
ATOM 711 C C . GLN A 1 87 ? -26.808 48.041 39.465 1.00 44.16 87 GLN A C 1
ATOM 713 O O . GLN A 1 87 ? -25.715 47.518 39.262 1.00 44.16 87 GLN A O 1
ATOM 718 N N . LYS A 1 88 ? -27.865 47.320 39.868 1.00 50.94 88 LYS A N 1
ATOM 719 C CA . LYS A 1 88 ? -27.990 45.862 39.728 1.00 50.94 88 LYS A CA 1
ATOM 720 C C . LYS A 1 88 ? -27.871 45.485 38.247 1.00 50.94 88 LYS A C 1
ATOM 722 O O . LYS A 1 88 ? -28.740 45.862 37.465 1.00 50.94 88 LYS A O 1
ATOM 727 N N . HIS A 1 89 ? -26.863 44.699 37.877 1.00 49.06 89 HIS A N 1
ATOM 728 C CA . HIS A 1 89 ? -26.837 44.008 36.588 1.00 49.06 89 HIS A CA 1
ATOM 729 C C . HIS A 1 89 ? -26.937 42.497 36.825 1.00 49.06 89 HIS A C 1
ATOM 731 O O . HIS A 1 89 ? -26.015 41.865 37.334 1.00 49.06 89 HIS A O 1
ATOM 737 N N . ASP A 1 90 ? -28.103 41.944 36.497 1.00 61.94 90 ASP A N 1
ATOM 738 C CA . ASP A 1 90 ? -28.399 40.513 36.505 1.00 61.94 90 ASP A CA 1
ATOM 739 C C . ASP A 1 90 ? -27.727 39.855 35.275 1.00 61.94 90 ASP A C 1
ATOM 741 O O . ASP A 1 90 ? -27.950 40.316 34.149 1.00 61.94 90 ASP A O 1
ATOM 745 N N . PRO A 1 91 ? -26.864 38.834 35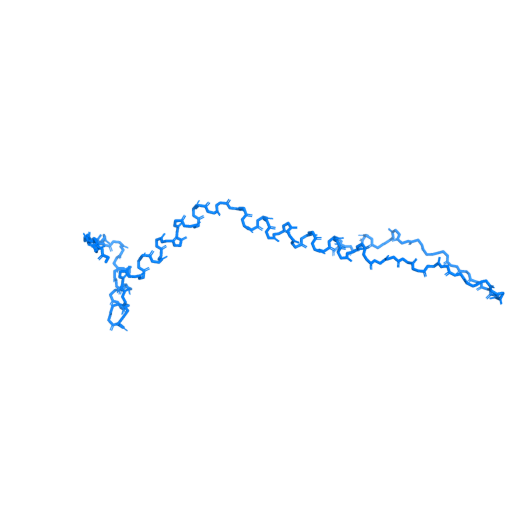.437 1.00 55.25 91 PRO A N 1
ATOM 746 C CA . PRO A 1 91 ? -26.128 38.218 34.329 1.00 55.25 91 PRO A CA 1
ATOM 747 C C . PRO A 1 91 ? -26.953 37.202 33.517 1.00 55.25 91 PRO A C 1
ATOM 749 O O . PRO A 1 91 ? -26.425 36.593 32.585 1.00 55.25 91 PRO A O 1
ATOM 752 N N . SER A 1 92 ? -28.240 37.011 33.822 1.00 58.75 92 SER A N 1
ATOM 753 C CA . SER A 1 92 ? -29.076 35.980 33.187 1.00 58.75 92 SER A CA 1
ATOM 754 C C . SER A 1 92 ? -29.489 36.260 31.726 1.00 58.75 92 SER A C 1
ATOM 756 O O . SER A 1 92 ? -30.086 35.398 31.091 1.00 58.75 92 SER A O 1
ATOM 758 N N . HIS A 1 93 ? -29.077 37.386 31.132 1.00 56.03 93 HIS A N 1
ATOM 759 C CA . HIS A 1 93 ? -29.364 37.725 29.726 1.00 56.03 93 HIS A CA 1
ATOM 760 C C . HIS A 1 93 ? -28.272 37.340 28.708 1.00 56.03 93 HIS A C 1
ATOM 762 O O . HIS A 1 93 ? -28.428 37.606 27.516 1.00 56.03 93 HIS A O 1
ATOM 768 N N . LEU A 1 94 ? -27.153 36.738 29.129 1.00 52.97 94 LEU A N 1
ATOM 769 C CA . LEU A 1 94 ? -26.060 36.400 28.200 1.00 52.97 94 LEU A CA 1
ATOM 770 C C . LEU A 1 94 ? -26.275 35.099 27.410 1.00 52.97 94 LEU A C 1
ATOM 772 O O . LEU A 1 94 ? -25.582 34.878 26.420 1.00 52.97 94 LEU A O 1
ATOM 776 N N . ILE A 1 95 ? -27.224 34.251 27.814 1.00 60.72 95 ILE A N 1
ATOM 777 C CA . ILE A 1 95 ? -27.419 32.928 27.198 1.00 60.72 95 ILE A CA 1
ATOM 778 C C . ILE A 1 95 ? -28.293 33.015 25.935 1.00 60.72 95 ILE A C 1
ATOM 780 O O . ILE A 1 95 ? -28.087 32.249 24.996 1.00 60.72 95 ILE A O 1
ATOM 784 N N . ASP A 1 96 ? -29.181 34.007 25.845 1.00 57.47 96 ASP A N 1
ATOM 785 C CA . ASP A 1 96 ? -30.154 34.104 24.747 1.00 57.47 96 ASP A CA 1
ATOM 786 C C . ASP A 1 96 ? -29.547 34.550 23.406 1.00 57.47 96 ASP A C 1
ATOM 788 O O . ASP A 1 96 ? -30.219 34.500 22.384 1.00 57.47 96 ASP A O 1
ATOM 792 N N . LYS A 1 97 ? -28.268 34.952 23.371 1.00 56.22 97 LYS A N 1
ATOM 793 C CA . LYS A 1 97 ? -27.581 35.369 22.132 1.00 56.22 97 LYS A CA 1
ATOM 794 C C . LYS A 1 97 ? -26.667 34.305 21.523 1.00 56.22 97 LYS A C 1
ATOM 796 O O . LYS A 1 97 ? -25.963 34.605 20.564 1.00 56.22 97 LYS A O 1
ATOM 801 N N . LEU A 1 98 ? -26.632 33.088 22.076 1.00 51.16 98 LEU A N 1
ATOM 802 C CA . LEU A 1 98 ? -25.762 32.018 21.567 1.00 51.16 98 LEU A CA 1
ATOM 803 C C . LEU A 1 98 ? -26.410 31.131 20.487 1.00 51.16 98 LEU A C 1
ATOM 805 O O . LEU A 1 98 ? -25.729 30.254 19.960 1.00 51.16 98 LEU A O 1
ATOM 809 N N . PHE A 1 99 ? -27.694 31.331 20.172 1.00 57.88 99 PHE A N 1
ATOM 810 C CA . PHE A 1 99 ? -28.460 30.455 19.274 1.00 57.88 99 PHE A CA 1
ATOM 811 C C . PHE A 1 99 ? -29.244 31.178 18.162 1.00 57.88 99 PHE A C 1
ATOM 813 O O . PHE A 1 99 ? -30.143 30.565 17.590 1.00 57.88 99 PHE A O 1
ATOM 820 N N . ASP A 1 100 ? -28.882 32.420 17.823 1.00 45.75 100 ASP A N 1
ATOM 821 C CA . ASP A 1 100 ? -29.353 33.087 16.592 1.00 45.75 100 ASP A CA 1
ATOM 822 C C . ASP A 1 100 ? -28.305 33.011 15.469 1.00 45.75 100 ASP A C 1
ATOM 824 O O . ASP A 1 100 ? -27.120 33.330 15.734 1.00 45.75 100 ASP A O 1
#

Solvent-accessible surface area (backbone atoms only — not comparable to full-atom values): 6766 Å² total; per-residue (Å²): 134,89,84,83,86,83,88,85,84,78,56,77,95,42,46,69,58,52,51,52,49,48,50,42,41,74,74,70,45,62,55,68,60,53,52,51,54,53,48,51,52,52,55,49,53,68,72,54,70,61,54,70,61,55,48,52,51,49,51,52,53,49,53,52,59,59,59,69,68,73,70,77,80,90,80,83,84,84,89,75,93,79,87,83,82,88,82,91,79,78,76,84,71,69,66,78,71,78,80,121

pLDDT: mean 74.3, std 21.69, range [34.03, 98.25]

Sequence (100 aa):
MQRKSFSISFRKKFEHVYAFLLEKKNNGENVSDYICHLIEHDMNKMSGKNDDLEEKVREILQKITKSSHSLEPNYAKEVDDDLSADQKHDPSHLIDKLFD